Protein AF-A0A3D8TQM0-F1 (afdb_monomer_lite)

Structure (mmCIF, N/CA/C/O backbone):
data_AF-A0A3D8TQM0-F1
#
_entry.id   AF-A0A3D8TQM0-F1
#
loop_
_atom_site.group_PDB
_atom_site.id
_atom_site.type_symbol
_atom_site.label_atom_id
_atom_site.label_alt_id
_atom_site.label_comp_id
_atom_site.label_asym_id
_atom_site.label_entity_id
_atom_site.label_seq_id
_atom_site.pdbx_PDB_ins_code
_atom_site.Cartn_x
_atom_site.Cartn_y
_atom_site.Cartn_z
_atom_site.occupancy
_atom_site.B_iso_or_equiv
_atom_site.auth_seq_id
_atom_site.auth_comp_id
_atom_site.auth_asym_id
_atom_site.auth_atom_id
_atom_site.pdbx_PDB_model_num
ATOM 1 N N . MET A 1 1 ? 20.509 7.184 -28.404 1.00 42.16 1 MET A N 1
ATOM 2 C CA . MET A 1 1 ? 19.962 7.254 -27.035 1.00 42.16 1 MET A CA 1
ATOM 3 C C . MET A 1 1 ? 18.612 6.562 -27.089 1.00 42.16 1 MET A C 1
ATOM 5 O O . MET A 1 1 ? 17.663 7.140 -27.595 1.00 42.16 1 MET A O 1
ATOM 9 N N . ARG A 1 2 ? 18.593 5.261 -26.791 1.00 36.00 2 ARG A N 1
ATOM 10 C CA . ARG A 1 2 ? 17.404 4.403 -26.877 1.00 36.00 2 ARG A CA 1
ATOM 11 C C . ARG A 1 2 ? 16.575 4.688 -25.617 1.00 36.00 2 ARG A C 1
ATOM 13 O O . ARG A 1 2 ? 17.150 4.688 -24.538 1.00 36.00 2 ARG A O 1
ATOM 20 N N . ASN A 1 3 ? 15.308 5.044 -25.805 1.00 43.66 3 ASN A N 1
ATOM 21 C CA . ASN A 1 3 ? 14.333 5.529 -24.824 1.00 43.66 3 ASN A CA 1
ATOM 22 C C . ASN A 1 3 ? 14.533 5.042 -23.373 1.00 43.66 3 ASN A C 1
ATOM 24 O O . ASN A 1 3 ? 14.118 3.944 -23.026 1.00 43.66 3 ASN A O 1
ATOM 28 N N . GLU A 1 4 ? 15.005 5.921 -22.483 1.00 49.53 4 GLU A N 1
ATOM 29 C CA . GLU A 1 4 ? 14.859 5.746 -21.021 1.00 49.53 4 GLU A CA 1
ATOM 30 C C . GLU A 1 4 ? 13.376 5.731 -20.589 1.00 49.53 4 GLU A C 1
ATOM 32 O O . GLU A 1 4 ? 13.042 5.304 -19.491 1.00 49.53 4 GLU A O 1
ATOM 37 N N . ARG A 1 5 ? 12.466 6.151 -21.481 1.00 49.94 5 ARG A N 1
ATOM 38 C CA . ARG A 1 5 ? 11.008 6.119 -21.288 1.00 49.94 5 ARG A CA 1
ATOM 39 C C . ARG A 1 5 ? 10.375 4.731 -21.432 1.00 49.94 5 ARG A C 1
ATOM 41 O O . ARG A 1 5 ? 9.259 4.557 -20.968 1.00 49.94 5 ARG A O 1
ATOM 48 N N . GLU A 1 6 ? 11.060 3.766 -22.047 1.00 46.59 6 GLU A N 1
ATOM 49 C CA . GLU A 1 6 ? 10.573 2.379 -22.194 1.00 46.59 6 GLU A CA 1
ATOM 50 C C . GLU A 1 6 ? 11.011 1.473 -21.023 1.00 46.59 6 GLU A C 1
ATOM 52 O O . GLU A 1 6 ? 10.670 0.297 -20.995 1.00 46.59 6 GLU A O 1
ATOM 57 N N . ALA A 1 7 ? 11.774 1.994 -20.053 1.00 53.84 7 ALA A N 1
ATOM 58 C CA . ALA A 1 7 ? 12.486 1.181 -19.061 1.00 53.84 7 ALA A CA 1
ATOM 59 C C . ALA A 1 7 ? 11.827 1.089 -17.667 1.00 53.84 7 ALA A C 1
ATOM 61 O O . ALA A 1 7 ? 12.453 0.570 -16.747 1.00 53.84 7 ALA A O 1
ATOM 62 N N . LEU A 1 8 ? 10.600 1.585 -17.471 1.00 65.62 8 LEU A N 1
ATOM 63 C CA . LEU A 1 8 ? 9.948 1.618 -16.150 1.00 65.62 8 LEU A CA 1
ATOM 64 C C . LEU A 1 8 ? 8.459 1.258 -16.241 1.00 65.62 8 LEU A C 1
ATOM 66 O O . LEU 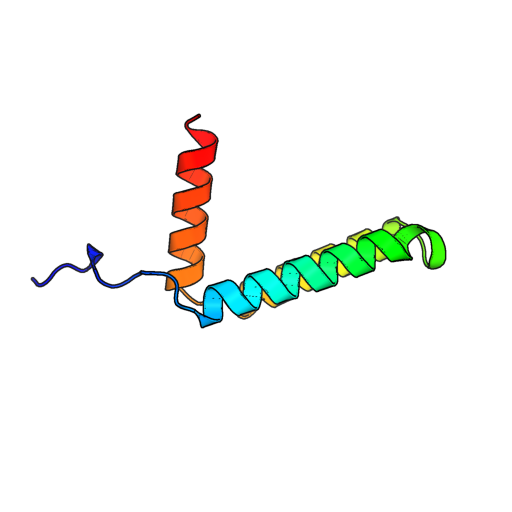A 1 8 ? 7.592 2.029 -15.837 1.00 65.62 8 LEU A O 1
ATOM 70 N N . GLU A 1 9 ? 8.152 0.096 -16.807 1.00 79.69 9 GLU A N 1
ATOM 71 C CA . GLU A 1 9 ? 6.821 -0.498 -16.661 1.00 79.69 9 GLU A CA 1
ATOM 72 C C . GLU A 1 9 ? 6.796 -1.363 -15.399 1.00 79.69 9 GLU A C 1
ATOM 74 O O . GLU A 1 9 ? 7.713 -2.155 -15.175 1.00 79.69 9 GLU A O 1
ATOM 79 N N . ALA A 1 10 ? 5.764 -1.195 -14.565 1.00 86.12 10 ALA A N 1
ATOM 80 C CA . ALA A 1 10 ? 5.525 -2.088 -13.437 1.00 86.12 10 ALA A CA 1
ATOM 81 C C . ALA A 1 10 ? 5.440 -3.539 -13.921 1.00 86.12 10 ALA A C 1
ATOM 83 O O . ALA A 1 10 ? 4.792 -3.867 -14.919 1.00 86.12 10 ALA A O 1
ATOM 84 N N . THR A 1 11 ? 6.117 -4.411 -13.194 1.00 90.75 11 THR A N 1
ATOM 85 C CA . THR A 1 11 ? 6.170 -5.838 -13.466 1.00 90.75 11 THR A CA 1
ATOM 86 C C . THR A 1 11 ? 4.972 -6.548 -12.847 1.00 90.75 11 THR A C 1
ATOM 88 O O . THR A 1 11 ? 4.277 -6.021 -11.981 1.00 90.75 11 THR A O 1
ATOM 91 N N . LYS A 1 12 ? 4.755 -7.806 -13.244 1.00 92.62 12 LYS A N 1
ATOM 92 C CA . LYS A 1 12 ? 3.766 -8.673 -12.589 1.00 92.62 12 LYS A CA 1
ATOM 93 C C . LYS A 1 12 ? 4.011 -8.785 -11.079 1.00 92.62 12 LYS A C 1
ATOM 95 O O . LYS A 1 12 ? 3.057 -8.818 -10.316 1.00 92.62 12 LYS A O 1
ATOM 100 N N . GLU A 1 13 ? 5.275 -8.833 -10.664 1.00 92.88 13 GLU A N 1
ATOM 101 C CA . GLU A 1 13 ? 5.646 -8.931 -9.252 1.00 92.88 13 GLU A CA 1
ATOM 102 C C . GLU A 1 13 ? 5.234 -7.682 -8.466 1.00 92.88 13 GLU A C 1
ATOM 104 O O . GLU A 1 13 ? 4.726 -7.819 -7.356 1.00 92.88 13 GLU A O 1
ATOM 109 N N . ASP A 1 14 ? 5.361 -6.489 -9.056 1.00 93.06 14 ASP A N 1
ATOM 110 C CA . ASP A 1 14 ? 4.917 -5.236 -8.431 1.00 93.06 14 ASP A CA 1
ATOM 111 C C . ASP A 1 14 ? 3.404 -5.257 -8.143 1.00 93.06 14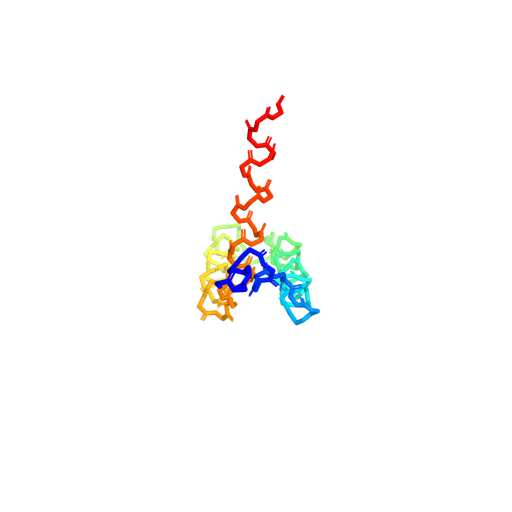 ASP A C 1
ATOM 113 O O . ASP A 1 14 ? 2.963 -4.875 -7.058 1.00 93.06 14 ASP A O 1
ATOM 117 N N . PHE A 1 15 ? 2.604 -5.772 -9.084 1.00 93.00 15 PHE A N 1
ATOM 118 C CA . PHE A 1 15 ? 1.161 -5.941 -8.886 1.00 93.00 15 PHE A CA 1
ATOM 119 C C . PHE A 1 15 ? 0.835 -7.030 -7.859 1.00 93.00 15 PHE A C 1
ATOM 121 O O . PHE A 1 15 ? -0.024 -6.827 -7.008 1.00 93.00 15 PHE A O 1
ATOM 128 N N . GLU A 1 16 ? 1.550 -8.157 -7.869 1.00 95.62 16 GLU A N 1
ATOM 129 C CA . GLU A 1 16 ? 1.361 -9.211 -6.865 1.00 95.62 16 GLU A CA 1
ATOM 130 C C . GLU A 1 16 ? 1.723 -8.739 -5.446 1.00 95.62 16 GLU A C 1
ATOM 132 O O . GLU A 1 16 ? 1.113 -9.185 -4.473 1.00 95.62 16 GLU A O 1
ATOM 137 N N . GLN A 1 17 ? 2.712 -7.851 -5.300 1.00 94.94 17 GLN A N 1
ATOM 138 C CA . GLN A 1 17 ? 3.029 -7.214 -4.019 1.00 94.94 17 GLN A CA 1
ATOM 139 C C . GLN A 1 17 ? 1.881 -6.315 -3.544 1.00 94.94 17 GLN A C 1
ATOM 141 O O . GLN A 1 17 ? 1.505 -6.394 -2.374 1.00 94.94 17 GLN A O 1
ATOM 146 N N . LEU A 1 18 ? 1.296 -5.517 -4.443 1.00 94.69 18 LEU A N 1
ATOM 147 C CA . LEU A 1 18 ? 0.132 -4.683 -4.135 1.00 94.69 18 LEU A CA 1
ATOM 148 C C . LEU A 1 18 ? -1.091 -5.513 -3.748 1.00 94.69 18 LEU A C 1
ATOM 150 O O . LEU A 1 18 ? -1.725 -5.220 -2.738 1.00 94.69 18 LEU A O 1
ATOM 154 N N . ASP A 1 19 ? -1.394 -6.575 -4.494 1.00 96.50 19 ASP A N 1
ATOM 155 C CA . ASP A 1 19 ? -2.514 -7.470 -4.189 1.00 96.50 19 ASP A CA 1
ATOM 156 C C . ASP A 1 19 ? -2.372 -8.080 -2.788 1.00 96.50 19 ASP A C 1
ATOM 158 O O . ASP A 1 19 ? -3.330 -8.106 -2.009 1.00 96.50 19 ASP A O 1
ATOM 162 N N . ARG A 1 20 ? -1.158 -8.529 -2.435 1.00 97.31 20 ARG A N 1
ATOM 163 C CA . ARG A 1 20 ? -0.859 -9.035 -1.087 1.00 97.31 20 ARG A CA 1
ATOM 164 C C . ARG A 1 20 ? -1.041 -7.957 -0.025 1.00 97.31 20 ARG A C 1
ATO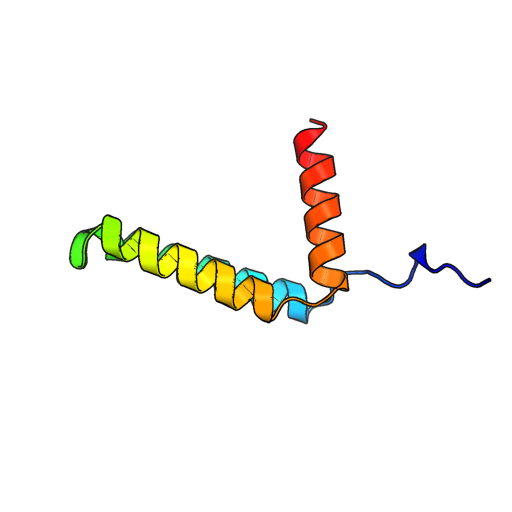M 166 O O . ARG A 1 20 ? -1.694 -8.226 0.980 1.00 97.31 20 ARG A O 1
ATOM 173 N N . LEU A 1 21 ? -0.514 -6.753 -0.255 1.00 97.56 21 LEU A N 1
ATOM 174 C CA . LEU A 1 21 ? -0.683 -5.629 0.663 1.00 97.56 21 LEU A CA 1
ATOM 175 C C . LEU A 1 21 ? -2.172 -5.347 0.897 1.00 97.56 21 LEU A C 1
ATOM 177 O O . LEU A 1 21 ? -2.615 -5.354 2.041 1.00 97.56 21 LEU A O 1
ATOM 181 N N . PHE A 1 22 ? -2.966 -5.164 -0.160 1.00 97.62 22 PHE A N 1
ATOM 182 C CA . PHE A 1 22 ? -4.395 -4.869 -0.026 1.00 97.62 22 PHE A CA 1
ATOM 183 C C . PHE A 1 22 ? -5.160 -5.965 0.720 1.00 97.62 22 PHE A C 1
ATOM 185 O O . PHE A 1 22 ? -6.013 -5.647 1.550 1.00 97.62 22 PHE A O 1
ATOM 192 N N . PHE A 1 23 ? -4.833 -7.235 0.475 1.00 98.00 23 PHE A N 1
ATOM 193 C CA . PHE A 1 23 ? -5.418 -8.351 1.215 1.00 98.00 23 PHE A CA 1
ATOM 194 C C . PHE A 1 23 ? -5.084 -8.288 2.715 1.00 98.00 23 PHE A C 1
ATOM 196 O O . PHE A 1 23 ? -5.971 -8.430 3.557 1.00 98.00 23 PHE A O 1
ATOM 203 N N . GLU A 1 24 ? -3.824 -8.027 3.070 1.00 97.75 24 GLU A N 1
ATOM 204 C CA . GLU A 1 24 ? -3.403 -7.883 4.469 1.00 97.75 24 GLU A CA 1
ATOM 205 C C . GLU A 1 24 ? -4.078 -6.686 5.155 1.00 97.75 24 GLU A C 1
ATOM 207 O O . GLU A 1 24 ? -4.575 -6.822 6.275 1.00 97.75 24 GLU A O 1
ATOM 212 N N . LEU A 1 25 ? -4.164 -5.537 4.476 1.00 98.06 25 LEU A N 1
ATOM 213 C CA . LEU A 1 25 ? -4.850 -4.351 4.998 1.00 98.06 25 LEU A CA 1
ATOM 214 C C . LEU A 1 25 ? -6.345 -4.612 5.222 1.00 98.06 25 LEU A C 1
ATOM 216 O O . LEU A 1 25 ? -6.901 -4.186 6.234 1.00 98.06 25 LEU A O 1
ATOM 220 N N . GLN A 1 26 ? -6.997 -5.337 4.309 1.00 97.69 26 GLN A N 1
ATOM 221 C CA . GLN A 1 26 ? -8.401 -5.713 4.457 1.00 97.69 26 GLN A CA 1
ATOM 222 C C . GLN A 1 26 ? -8.625 -6.588 5.696 1.00 97.69 26 GLN A C 1
ATOM 224 O O . GLN A 1 26 ? -9.578 -6.345 6.438 1.00 97.69 26 GLN A O 1
ATOM 229 N N . ASN A 1 27 ? -7.746 -7.562 5.946 1.00 96.69 27 ASN A N 1
ATOM 230 C CA . ASN A 1 27 ? -7.841 -8.417 7.132 1.00 96.69 27 ASN A CA 1
ATOM 231 C C . ASN A 1 27 ? -7.642 -7.610 8.421 1.00 96.69 27 ASN A C 1
ATOM 233 O O . ASN A 1 27 ? -8.444 -7.730 9.344 1.00 96.69 27 ASN A O 1
ATOM 237 N N . LEU A 1 28 ? -6.652 -6.710 8.453 1.00 97.12 28 LEU A N 1
ATOM 238 C CA . LEU A 1 28 ? -6.426 -5.824 9.602 1.00 97.12 28 LEU A CA 1
ATOM 239 C C . LEU A 1 28 ? -7.639 -4.935 9.898 1.00 97.12 28 LEU A C 1
ATOM 241 O O . LEU A 1 28 ? -7.961 -4.704 11.061 1.00 97.12 28 LEU A O 1
ATOM 245 N N . LEU A 1 29 ? -8.327 -4.447 8.862 1.00 96.12 29 LEU A N 1
ATOM 246 C CA . LEU A 1 29 ? -9.557 -3.670 9.022 1.00 96.12 29 LEU A CA 1
ATOM 247 C C . LEU A 1 29 ? -10.732 -4.528 9.507 1.00 96.12 29 LEU A C 1
ATOM 249 O O . LEU A 1 29 ? -11.523 -4.053 10.319 1.00 96.12 29 LEU A O 1
ATOM 253 N N . ALA A 1 30 ? -10.851 -5.767 9.026 1.00 95.88 30 ALA A N 1
ATOM 254 C CA . ALA A 1 30 ? -11.910 -6.689 9.435 1.00 95.88 30 ALA A CA 1
ATOM 255 C C . ALA A 1 30 ? -11.781 -7.102 10.910 1.00 95.88 30 ALA A C 1
ATOM 257 O O . ALA A 1 30 ? -12.782 -7.206 11.615 1.00 95.88 30 ALA A O 1
ATOM 258 N N . GLU A 1 31 ? -10.551 -7.283 11.381 1.00 95.31 31 GLU A N 1
ATOM 259 C CA . GLU A 1 31 ? -10.234 -7.697 12.750 1.00 95.31 31 GLU A CA 1
ATOM 260 C C . GLU A 1 31 ? -10.051 -6.499 13.711 1.00 95.31 31 GLU A C 1
ATOM 262 O O . GLU A 1 31 ? -9.861 -6.678 14.915 1.00 95.31 31 GLU A O 1
ATOM 267 N N . ALA A 1 32 ? -10.148 -5.258 13.215 1.00 94.38 32 ALA A N 1
ATOM 268 C CA . ALA A 1 32 ? -9.861 -4.044 13.986 1.00 94.38 32 ALA A CA 1
ATOM 269 C C . ALA A 1 32 ? -10.745 -3.870 15.234 1.00 94.38 32 ALA A C 1
ATOM 271 O O . ALA A 1 32 ? -10.328 -3.234 16.206 1.00 94.38 32 ALA A O 1
ATOM 272 N N . ASP A 1 33 ? -11.964 -4.410 15.221 1.00 94.19 33 ASP A N 1
ATOM 273 C CA . ASP A 1 33 ? -12.862 -4.381 16.380 1.00 94.19 33 ASP A CA 1
ATOM 274 C C . ASP A 1 33 ? -12.476 -5.420 17.456 1.00 94.19 33 ASP A C 1
ATOM 276 O O . ASP A 1 33 ? -12.847 -5.248 18.617 1.00 94.19 33 ASP A O 1
ATOM 280 N N . GLU A 1 34 ? -11.696 -6.455 17.114 1.00 93.19 34 GLU A N 1
ATOM 281 C CA . GLU A 1 34 ? -11.282 -7.518 18.042 1.00 93.19 34 GLU A CA 1
ATOM 282 C C . GLU A 1 34 ? -10.054 -7.129 18.875 1.00 93.19 34 GLU A C 1
ATOM 284 O O . GLU A 1 34 ? -10.038 -7.336 20.090 1.00 93.19 34 GLU A O 1
ATOM 289 N N . PHE A 1 35 ? -9.033 -6.537 18.246 1.00 90.50 35 PHE A N 1
ATOM 290 C CA . PHE A 1 35 ? -7.783 -6.154 18.922 1.00 90.50 35 PHE A CA 1
ATOM 291 C C . PHE A 1 35 ? -7.592 -4.633 19.071 1.00 90.50 35 PHE A C 1
ATOM 293 O O . PHE A 1 35 ? -6.643 -4.181 19.714 1.00 90.50 35 PHE A O 1
ATOM 300 N N . GLY A 1 36 ? -8.535 -3.840 18.555 1.00 95.81 36 GLY A N 1
ATOM 301 C CA . GLY A 1 36 ? -8.621 -2.398 18.758 1.00 95.81 36 GLY A CA 1
ATOM 302 C C . GLY A 1 36 ? -8.181 -1.576 17.546 1.00 95.81 36 GLY A C 1
ATOM 303 O O . GLY A 1 36 ? -7.110 -1.765 16.975 1.00 95.81 36 GLY A O 1
ATOM 304 N N . LYS A 1 37 ? -8.989 -0.565 17.206 1.00 95.00 37 LYS A N 1
ATOM 305 C CA . LYS A 1 37 ? -8.807 0.268 16.004 1.00 95.00 37 LYS A CA 1
ATOM 306 C C . LYS A 1 37 ? -7.473 1.005 15.954 1.00 95.00 37 LYS A C 1
ATOM 308 O O . LYS A 1 37 ? -6.915 1.171 14.879 1.00 95.00 37 LYS A O 1
ATOM 313 N N . PHE A 1 38 ? -6.963 1.457 17.100 1.00 96.62 38 PHE A N 1
ATOM 314 C CA . PHE A 1 38 ? -5.663 2.129 17.142 1.00 96.62 38 PHE A CA 1
ATOM 315 C C . PHE A 1 38 ? -4.520 1.165 16.813 1.00 96.62 38 PHE A C 1
ATOM 317 O O . PHE A 1 38 ? -3.657 1.498 16.010 1.00 96.62 38 PHE A O 1
ATOM 324 N N . GLU A 1 39 ? -4.549 -0.042 17.376 1.00 96.25 39 GLU A N 1
ATOM 325 C CA . GLU A 1 39 ? -3.563 -1.076 17.064 1.00 96.25 39 GLU A CA 1
ATOM 326 C C . GLU A 1 39 ? -3.657 -1.483 15.586 1.00 96.25 39 GLU A C 1
ATOM 328 O O . GLU A 1 39 ? -2.634 -1.598 14.920 1.00 96.25 39 GLU A O 1
ATOM 333 N N . ALA A 1 40 ? -4.870 -1.591 15.030 1.00 96.69 40 ALA A N 1
ATOM 334 C CA . ALA A 1 40 ? -5.063 -1.867 13.605 1.00 96.69 40 ALA A CA 1
ATOM 335 C C . ALA A 1 40 ? -4.413 -0.796 12.719 1.00 96.69 40 ALA A C 1
ATOM 337 O O . ALA A 1 40 ? -3.711 -1.138 11.771 1.00 96.69 40 ALA A O 1
ATOM 338 N N . LEU A 1 41 ? -4.565 0.487 13.064 1.00 97.25 41 LEU A N 1
ATOM 339 C CA . LEU A 1 41 ? -3.885 1.579 12.361 1.00 97.25 41 LEU A CA 1
ATOM 340 C C . LEU A 1 41 ? -2.360 1.459 12.449 1.00 97.25 41 LEU A C 1
ATOM 342 O O . LEU A 1 41 ? -1.684 1.611 11.437 1.00 97.25 41 LEU A O 1
ATOM 346 N N . VAL A 1 42 ? -1.813 1.134 13.625 1.00 97.44 42 VAL A N 1
ATOM 347 C CA . VAL A 1 42 ? -0.364 0.923 13.788 1.00 97.44 42 VAL A CA 1
ATOM 348 C C . VAL A 1 42 ? 0.131 -0.212 12.889 1.00 97.44 42 VAL A C 1
ATOM 350 O O . VAL A 1 42 ? 1.164 -0.069 12.238 1.00 97.44 42 VAL A O 1
ATOM 353 N N . GLN A 1 43 ? -0.593 -1.329 12.815 1.00 97.88 43 GLN A N 1
ATOM 354 C CA . GLN A 1 43 ? -0.206 -2.446 11.949 1.00 97.88 43 GLN A CA 1
ATOM 355 C C . GLN A 1 43 ? -0.327 -2.091 10.462 1.00 97.88 43 GLN A C 1
ATOM 357 O O . GLN A 1 43 ? 0.560 -2.444 9.689 1.00 97.88 43 GLN A O 1
ATOM 362 N N . ILE A 1 44 ? -1.365 -1.347 10.065 1.00 97.88 44 ILE A N 1
ATOM 363 C CA . ILE A 1 44 ? -1.531 -0.848 8.691 1.00 97.88 44 ILE A CA 1
ATOM 364 C C . ILE A 1 44 ? -0.331 0.013 8.280 1.00 97.88 44 ILE A C 1
ATOM 366 O O . ILE A 1 44 ? 0.264 -0.242 7.235 1.00 97.88 44 ILE A O 1
ATOM 370 N N . GLU A 1 45 ? 0.074 0.977 9.111 1.00 97.94 45 GLU A N 1
ATOM 371 C CA . GLU A 1 45 ? 1.245 1.824 8.837 1.00 97.94 45 GLU A CA 1
ATOM 372 C C . GLU A 1 45 ? 2.520 0.986 8.674 1.00 97.94 45 GLU A C 1
ATOM 374 O O . GLU A 1 45 ? 3.274 1.162 7.717 1.00 97.94 45 GLU A O 1
ATOM 379 N N . ARG A 1 46 ? 2.724 -0.013 9.544 1.00 98.00 46 ARG A N 1
ATOM 380 C CA . ARG A 1 46 ? 3.871 -0.929 9.431 1.00 98.00 46 ARG A CA 1
ATOM 381 C C . ARG A 1 46 ? 3.861 -1.710 8.118 1.00 98.00 46 ARG A C 1
ATOM 383 O O . ARG A 1 46 ? 4.913 -1.854 7.504 1.00 98.00 46 ARG A O 1
ATOM 390 N N . LYS A 1 47 ? 2.695 -2.181 7.666 1.00 98.00 47 LYS A N 1
ATOM 391 C CA . LYS A 1 47 ? 2.549 -2.888 6.384 1.00 98.00 47 LYS A CA 1
ATOM 392 C C . LYS A 1 47 ? 2.829 -1.998 5.180 1.00 98.00 47 LYS A C 1
ATOM 394 O O . LYS A 1 47 ? 3.480 -2.442 4.235 1.00 98.00 47 LYS A O 1
ATOM 399 N N . LEU A 1 48 ? 2.394 -0.741 5.226 1.00 97.00 48 LEU A N 1
ATOM 400 C CA . LEU A 1 48 ? 2.692 0.241 4.183 1.00 97.00 48 LEU A CA 1
ATOM 401 C C . LEU A 1 48 ? 4.193 0.552 4.106 1.00 97.00 48 LEU A C 1
ATOM 403 O O . LEU A 1 48 ? 4.749 0.629 3.010 1.00 97.00 48 LEU A O 1
ATOM 407 N N . ASP A 1 49 ? 4.865 0.680 5.249 1.00 97.25 49 ASP A N 1
ATOM 408 C CA . ASP A 1 49 ? 6.314 0.893 5.287 1.00 97.25 49 ASP A CA 1
ATOM 409 C C . ASP A 1 49 ? 7.096 -0.340 4.810 1.00 97.25 49 ASP A C 1
ATOM 411 O O . ASP A 1 49 ? 8.041 -0.206 4.029 1.00 97.25 49 ASP A O 1
ATOM 415 N N . GLU A 1 50 ? 6.684 -1.549 5.208 1.00 96.56 50 GLU A N 1
ATOM 416 C CA . GLU A 1 50 ? 7.252 -2.807 4.702 1.00 96.56 50 GLU A CA 1
ATOM 417 C C . GLU A 1 50 ? 7.130 -2.906 3.176 1.00 96.56 50 GLU A C 1
ATOM 419 O O . GLU A 1 50 ? 8.110 -3.238 2.504 1.00 96.56 50 GLU A O 1
ATOM 424 N N . TYR A 1 51 ? 5.961 -2.566 2.625 1.00 96.31 51 TYR A N 1
ATOM 425 C CA . TYR A 1 51 ? 5.732 -2.527 1.183 1.00 96.31 51 TYR A CA 1
ATOM 426 C C . TYR A 1 51 ? 6.681 -1.549 0.479 1.00 96.31 51 TYR A C 1
ATOM 428 O O . TYR A 1 51 ? 7.375 -1.930 -0.465 1.00 96.31 51 TYR A O 1
ATOM 436 N N . ARG A 1 52 ? 6.787 -0.311 0.976 1.00 93.94 52 ARG A N 1
ATOM 437 C CA . ARG A 1 52 ? 7.664 0.724 0.397 1.00 93.94 52 ARG A CA 1
ATOM 438 C C . ARG A 1 52 ? 9.130 0.298 0.341 1.00 93.94 52 ARG A C 1
ATOM 440 O O . ARG A 1 52 ? 9.827 0.646 -0.609 1.00 93.94 52 ARG A O 1
ATOM 447 N N . LEU A 1 53 ? 9.600 -0.451 1.339 1.00 94.25 53 LEU A N 1
ATOM 448 C CA . LEU A 1 53 ? 10.972 -0.970 1.377 1.00 94.25 53 LEU A CA 1
ATOM 449 C C . LEU A 1 53 ? 11.229 -2.083 0.351 1.00 94.25 53 LEU A C 1
ATOM 451 O O . LEU A 1 53 ? 12.378 -2.297 -0.034 1.00 94.25 53 LEU A O 1
ATOM 455 N N . GLN A 1 54 ? 10.187 -2.803 -0.066 1.00 92.31 54 GLN A N 1
ATOM 456 C CA . GLN A 1 54 ? 10.270 -3.917 -1.018 1.00 92.31 54 GLN A CA 1
ATOM 457 C C . GLN A 1 54 ? 9.979 -3.498 -2.462 1.00 92.31 54 GLN A C 1
ATOM 459 O O . GLN A 1 54 ? 10.287 -4.244 -3.394 1.00 92.31 54 GLN A O 1
ATOM 464 N N . GLN A 1 55 ? 9.385 -2.321 -2.641 1.00 91.69 55 GLN A N 1
ATOM 465 C CA . GLN A 1 55 ? 8.924 -1.836 -3.928 1.00 91.69 55 GLN A CA 1
ATOM 466 C C . GLN A 1 55 ? 10.085 -1.612 -4.901 1.00 91.69 55 GLN A C 1
ATOM 468 O O . GLN A 1 55 ? 11.111 -1.011 -4.565 1.00 91.69 55 GLN A O 1
ATOM 473 N N . SER A 1 56 ? 9.904 -2.054 -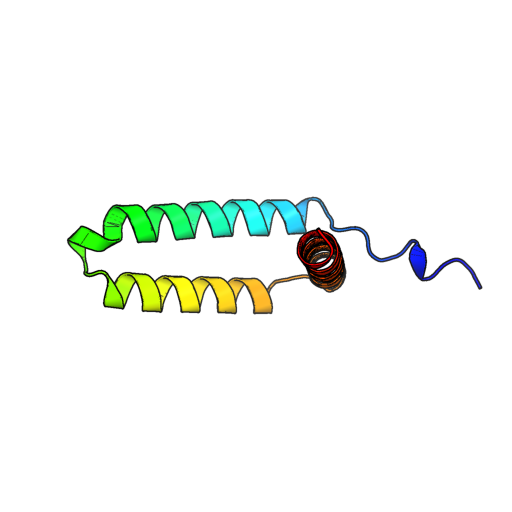6.146 1.00 92.12 56 SER A N 1
ATOM 474 C CA . SER A 1 56 ? 10.856 -1.755 -7.212 1.00 92.12 56 SER A CA 1
ATOM 475 C C . SER A 1 56 ? 10.764 -0.286 -7.643 1.00 92.12 56 SER A C 1
ATOM 477 O O . SER A 1 56 ? 9.733 0.375 -7.485 1.00 92.12 56 SER A O 1
ATOM 479 N N . LEU A 1 57 ? 11.828 0.228 -8.268 1.00 90.12 57 LEU A N 1
ATOM 480 C CA . LEU A 1 57 ? 11.800 1.568 -8.864 1.00 90.12 57 LEU A CA 1
ATOM 481 C C . LEU A 1 57 ? 10.696 1.684 -9.930 1.00 90.12 57 LEU A C 1
ATOM 483 O O . LEU A 1 57 ? 9.991 2.687 -9.970 1.00 90.12 57 LEU A O 1
ATOM 487 N N . SER A 1 58 ? 10.496 0.659 -10.766 1.00 89.25 58 SER A N 1
ATOM 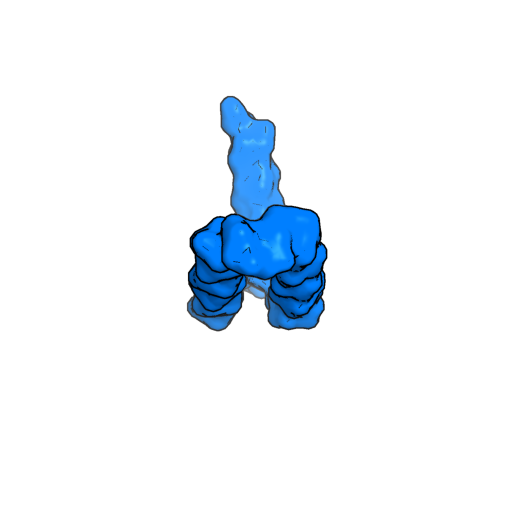488 C CA . SER A 1 58 ? 9.422 0.629 -11.774 1.00 89.25 58 SER A CA 1
ATOM 489 C C . SER A 1 58 ? 8.023 0.679 -11.158 1.00 89.25 58 SER A C 1
ATOM 491 O O . SER A 1 58 ? 7.155 1.383 -11.684 1.00 89.25 58 SER A O 1
ATOM 493 N N . GLY A 1 59 ? 7.817 -0.012 -10.033 1.00 90.50 59 GLY A N 1
ATOM 494 C CA . GLY A 1 59 ? 6.587 0.059 -9.244 1.00 90.50 59 GLY A CA 1
ATOM 495 C C . GLY A 1 59 ? 6.341 1.472 -8.711 1.00 90.50 59 GLY A C 1
ATOM 496 O O . GLY A 1 59 ? 5.302 2.060 -9.006 1.00 90.50 59 GLY A O 1
ATOM 497 N N . GLN A 1 60 ? 7.344 2.068 -8.054 1.00 90.56 60 GLN A N 1
ATOM 498 C CA . GLN A 1 60 ? 7.275 3.435 -7.510 1.00 90.56 60 GLN A CA 1
ATOM 499 C C . GLN A 1 60 ? 6.926 4.477 -8.577 1.00 90.56 60 GLN A C 1
ATOM 501 O O . GLN A 1 60 ? 6.065 5.338 -8.373 1.00 90.56 60 GLN A O 1
ATOM 506 N N . PHE A 1 61 ? 7.584 4.405 -9.737 1.00 90.00 61 PHE A N 1
ATOM 507 C CA . PHE A 1 61 ? 7.311 5.315 -10.848 1.00 90.00 61 PHE A CA 1
ATOM 508 C C . PHE A 1 61 ? 5.894 5.137 -11.396 1.00 90.00 61 PHE A C 1
ATOM 510 O O . PHE A 1 61 ? 5.224 6.131 -11.686 1.00 90.00 61 PHE A O 1
ATOM 517 N N . SER A 1 62 ? 5.433 3.891 -11.525 1.00 89.88 62 SER A N 1
ATOM 518 C CA . SER A 1 62 ? 4.086 3.592 -12.017 1.00 89.88 62 SER A CA 1
ATOM 519 C C . SER A 1 62 ? 3.008 4.109 -11.063 1.00 89.88 62 SER A C 1
ATOM 521 O O . SER A 1 62 ? 2.050 4.734 -11.519 1.00 89.88 62 SER A O 1
ATOM 523 N N . GLU A 1 63 ? 3.188 3.925 -9.754 1.00 89.62 63 GLU A N 1
ATOM 524 C CA . GLU A 1 63 ? 2.285 4.469 -8.735 1.00 89.62 63 GLU A CA 1
ATOM 525 C C . GLU A 1 63 ? 2.268 5.989 -8.726 1.00 89.62 63 GLU A C 1
ATOM 527 O O . GLU A 1 63 ? 1.198 6.587 -8.766 1.00 89.62 63 GLU A O 1
ATOM 532 N N . THR A 1 64 ? 3.445 6.619 -8.736 1.00 90.00 64 THR A N 1
ATOM 533 C CA . THR A 1 64 ? 3.557 8.084 -8.750 1.00 90.00 64 THR A CA 1
ATOM 534 C C . THR A 1 64 ? 2.858 8.675 -9.972 1.00 90.00 64 THR A C 1
ATOM 536 O O . THR A 1 64 ? 2.154 9.677 -9.864 1.00 90.00 64 THR A O 1
ATOM 539 N N . ARG A 1 65 ? 3.013 8.040 -11.143 1.00 89.31 65 ARG A N 1
ATOM 540 C CA . ARG A 1 65 ? 2.320 8.455 -12.367 1.00 89.31 65 ARG A CA 1
ATOM 541 C C . ARG A 1 65 ? 0.804 8.321 -12.221 1.00 89.31 65 ARG A C 1
ATOM 543 O O . ARG A 1 65 ? 0.094 9.266 -12.541 1.00 89.31 65 ARG A O 1
ATOM 550 N N . CYS A 1 66 ? 0.328 7.183 -11.719 1.00 88.06 66 CYS A N 1
ATOM 551 C CA . CYS A 1 66 ? -1.098 6.943 -11.493 1.00 88.06 66 CYS A CA 1
ATOM 552 C C . CYS A 1 66 ? -1.695 7.956 -10.499 1.00 88.06 66 CYS A C 1
ATOM 554 O O . CYS A 1 66 ? -2.752 8.526 -10.755 1.00 88.06 66 CYS A O 1
ATOM 556 N N . ALA A 1 67 ? -0.992 8.246 -9.400 1.00 89.31 67 ALA A N 1
ATOM 557 C CA . ALA A 1 67 ? -1.409 9.243 -8.417 1.00 89.31 67 ALA A CA 1
ATOM 558 C C . ALA A 1 67 ? -1.532 10.642 -9.042 1.00 89.31 67 ALA A C 1
ATOM 560 O O . ALA A 1 67 ? -2.558 11.294 -8.877 1.00 89.31 67 ALA A O 1
ATOM 561 N N . ALA A 1 68 ? -0.539 11.067 -9.830 1.00 91.38 68 ALA A N 1
ATOM 562 C CA . ALA A 1 68 ? -0.582 12.352 -10.528 1.00 91.38 68 ALA A CA 1
ATOM 563 C C . ALA A 1 68 ? -1.736 12.440 -11.544 1.00 91.38 68 ALA A C 1
ATOM 565 O O . ALA A 1 68 ? -2.356 13.494 -11.686 1.00 91.38 68 ALA A O 1
ATOM 566 N N . GLU A 1 69 ? -2.042 11.343 -12.244 1.00 91.75 69 GLU A N 1
ATOM 567 C CA . GLU A 1 69 ? -3.200 11.267 -13.143 1.00 91.75 69 GLU A CA 1
ATOM 568 C C . GLU A 1 69 ? -4.516 11.416 -12.365 1.00 91.75 69 GLU A C 1
ATOM 570 O O . GLU A 1 69 ? -5.369 12.204 -12.771 1.00 91.75 69 GLU A O 1
ATOM 575 N N . LEU A 1 70 ? -4.660 10.735 -11.223 1.00 90.31 70 LEU A N 1
ATOM 576 C CA . LEU A 1 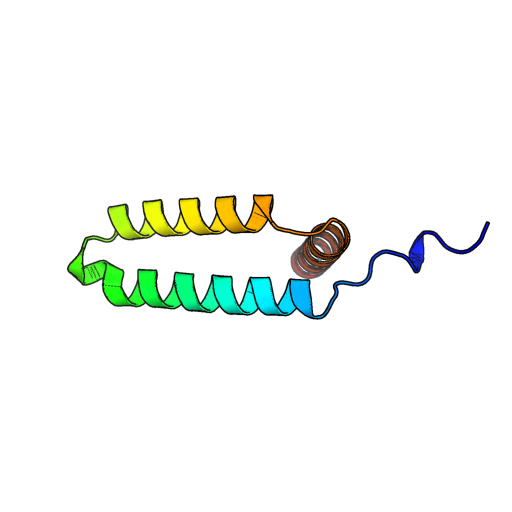70 ? -5.847 10.833 -10.366 1.00 90.31 70 LEU A CA 1
ATOM 577 C C . LEU A 1 70 ? -6.031 12.224 -9.748 1.00 90.31 70 LEU A C 1
ATOM 579 O O . LEU A 1 70 ? -7.156 12.702 -9.672 1.00 90.31 70 LEU A O 1
ATOM 583 N N . GLU A 1 71 ? -4.950 12.883 -9.328 1.00 89.88 71 GLU A N 1
ATOM 584 C CA . GLU A 1 71 ? -4.987 14.250 -8.781 1.00 89.88 71 GLU A CA 1
ATOM 585 C C . GLU A 1 71 ? -5.352 15.308 -9.831 1.00 89.88 71 GLU A C 1
ATOM 587 O O . GLU A 1 71 ? -5.768 16.414 -9.484 1.00 89.88 71 GLU A O 1
ATOM 592 N N . SER A 1 72 ? -5.177 14.985 -11.114 1.00 86.50 72 SER A N 1
ATOM 593 C CA . SER A 1 72 ? -5.501 15.879 -12.227 1.00 86.50 72 SER A CA 1
ATOM 594 C C . SER A 1 72 ? -6.966 15.819 -12.687 1.00 86.50 72 SER A C 1
ATOM 596 O O . SER A 1 72 ? -7.341 16.593 -13.573 1.00 86.50 72 SER A O 1
ATOM 598 N N . LEU A 1 73 ? -7.773 14.916 -12.110 1.00 76.44 73 LEU A N 1
ATOM 599 C CA . LEU A 1 73 ? -9.214 14.753 -12.365 1.00 76.44 73 LEU A CA 1
ATOM 600 C C . LEU A 1 73 ? -10.062 15.695 -11.499 1.00 76.44 73 LEU A C 1
ATOM 602 O O . LEU A 1 73 ? -11.064 16.214 -12.045 1.00 76.44 73 LEU A O 1
#

Sequence (73 aa):
MRNEREALEATKEDFEQLDRLFFELQNLLAEADEFGKFEALVQIERKLDEYRLQQSLSGQFSETRCAAELESL

Foldseek 3Di:
DPDPPVVQADDPVLVVLVVVLVVVLVVLVVCCVVVHVVVSVVVNVVSVVVSVVVHDPSSVVVVVVVVVVVVVD

Radius of gyration: 15.59 Å; chains: 1; bounding box: 33×25×46 Å

pLDDT: mean 88.54, std 14.9, range [36.0, 98.06]

Organism: NCBI:txid1621700

Secondary structure (DSSP, 8-state):
---GGGS-PPPHHHHHHHHHHHHHHHHHHHSHHHH-HHHHHHHHHHHHHHHHHH--HHHHHHHHHHHHHHHT-